Protein AF-A0A443I1C4-F1 (afdb_monomer)

Radius of gyration: 23.69 Å; Cα contacts (8 Å, |Δi|>4): 91; chains: 1; bounding box: 74×28×57 Å

Foldseek 3Di:
DDDPPDPPDDDAQWDQPCVVPPVLVDPLVQQCVQLVNDPDRDRTDDDNPPNDPPPDVDDNWDKDFPPPPDPVRCVVCVVVVNNVVGDIDIRGGHHDPVNVVVVVVVVVVVVVVVVVCVDPVNVVVVVPDDPDD

Secondary structure (DSSP, 8-state):
-----PPPPPPTT----GGG-GGGGSHHHHHHHHTT-SSPPP-----TTT-S----------EEEEE--SHHHHHHHHHTT-GGGSEEEEPP----HHHHHHHHHHHHHHHHHHHHHTSHHHHHHHHHS----

Solvent-accessible surface area (backbone atoms only — not comparable to full-atom values): 8452 Å² total; per-residue (Å²): 136,85,82,76,88,64,79,77,84,72,58,82,66,52,56,74,59,67,89,79,51,69,56,56,82,44,70,57,30,54,50,36,48,21,48,71,44,79,82,77,79,86,69,74,82,54,62,63,87,65,85,58,84,78,82,60,96,66,82,89,75,53,65,47,63,71,32,55,82,42,70,69,52,41,53,52,29,50,76,68,75,38,51,91,70,52,40,66,43,80,50,71,73,47,87,43,73,70,52,54,51,51,50,51,50,51,51,51,51,50,50,54,51,51,52,52,59,67,31,68,72,45,44,54,51,59,71,69,50,83,82,87,124

Organism: Byssochlamys spectabilis (NCBI:txid264951)

Mean predicted aligned error: 12.42 Å

pLDDT: mean 74.29, std 17.03, range [35.84, 93.88]

Structure (mmCIF, N/CA/C/O backbone):
data_AF-A0A443I1C4-F1
#
_entry.id   AF-A0A443I1C4-F1
#
loop_
_atom_site.group_PDB
_atom_site.id
_atom_site.type_symbol
_atom_site.label_atom_id
_atom_site.label_alt_id
_atom_site.label_comp_id
_atom_site.label_asym_id
_atom_site.label_entity_id
_atom_site.label_seq_id
_atom_site.pdbx_PDB_ins_code
_atom_site.Cartn_x
_atom_site.Cartn_y
_atom_site.Cartn_z
_atom_site.occupancy
_atom_site.B_iso_or_equiv
_atom_site.auth_seq_id
_atom_site.auth_comp_id
_atom_site.auth_asym_id
_atom_site.auth_atom_id
_atom_site.pdbx_PDB_model_num
ATOM 1 N N . MET A 1 1 ? -33.428 2.577 23.419 1.00 35.84 1 MET A N 1
ATOM 2 C CA . MET A 1 1 ? -32.017 2.909 23.696 1.00 35.84 1 MET A CA 1
ATOM 3 C C . MET A 1 1 ? -31.547 3.775 22.547 1.00 35.84 1 MET A C 1
ATOM 5 O O . MET A 1 1 ? -31.603 3.322 21.414 1.00 35.84 1 MET A O 1
ATOM 9 N N . SER A 1 2 ? -31.251 5.042 22.818 1.00 38.41 2 SER A N 1
ATOM 10 C CA . SER A 1 2 ? -30.945 6.044 21.796 1.00 38.41 2 SER A CA 1
ATOM 11 C C . SER A 1 2 ? -29.441 6.031 21.536 1.00 38.41 2 SER A C 1
ATOM 13 O O . SER A 1 2 ? -28.674 6.375 22.430 1.00 38.41 2 SER A O 1
ATOM 15 N N . HIS A 1 3 ? -29.017 5.595 20.351 1.00 37.81 3 HIS A N 1
ATOM 16 C CA . HIS A 1 3 ? -27.630 5.744 19.918 1.00 37.81 3 HIS A CA 1
ATOM 17 C C . HIS A 1 3 ? -27.393 7.227 19.609 1.00 37.81 3 HIS A C 1
ATOM 19 O O . HIS A 1 3 ? -28.019 7.783 18.708 1.00 37.81 3 HIS A O 1
ATOM 25 N N . SER A 1 4 ? -26.556 7.889 20.405 1.00 38.97 4 SER A N 1
ATOM 26 C CA . SER A 1 4 ? -26.112 9.256 20.149 1.00 38.97 4 SER A CA 1
ATOM 27 C C . SER A 1 4 ? -25.278 9.281 18.867 1.00 38.97 4 SER A C 1
ATOM 29 O O . SER A 1 4 ? -24.201 8.700 18.818 1.00 38.97 4 SER A O 1
ATOM 31 N N . LEU A 1 5 ? -25.789 9.960 17.840 1.00 42.62 5 LEU A N 1
ATOM 32 C CA . LEU A 1 5 ? -25.143 10.231 16.548 1.00 42.62 5 LEU A CA 1
ATOM 33 C C . LEU A 1 5 ? -24.088 11.354 16.639 1.00 42.62 5 LEU A C 1
ATOM 35 O O . LEU A 1 5 ? -23.928 12.128 15.701 1.00 42.62 5 LEU A O 1
ATOM 39 N N . SER A 1 6 ? -23.406 11.510 17.774 1.00 48.62 6 SER A N 1
ATOM 40 C CA . SER A 1 6 ? -22.257 12.414 17.847 1.00 48.62 6 SER A CA 1
ATOM 41 C C . SER A 1 6 ? -21.034 11.648 17.341 1.00 48.62 6 SER A C 1
ATOM 43 O O . SER A 1 6 ? -20.723 10.617 17.944 1.00 48.62 6 SER A O 1
ATOM 45 N N . PRO A 1 7 ? -20.355 12.099 16.270 1.00 52.00 7 PRO A N 1
ATOM 46 C CA . PRO A 1 7 ? -19.068 11.532 15.884 1.00 52.00 7 PRO A CA 1
ATOM 47 C C . PRO A 1 7 ? -18.151 11.536 17.111 1.00 52.00 7 PRO A C 1
ATOM 49 O O . PRO A 1 7 ? -18.050 12.563 17.784 1.00 52.00 7 PRO A O 1
ATOM 52 N N . GLU A 1 8 ? -17.562 10.389 17.457 1.00 57.97 8 GLU A N 1
ATOM 53 C CA . GLU A 1 8 ? -16.577 10.336 18.540 1.00 57.97 8 GLU A CA 1
ATOM 54 C C . GLU A 1 8 ? -15.455 11.339 18.243 1.00 57.97 8 GLU A C 1
ATOM 56 O O . GLU A 1 8 ? -14.977 11.425 17.111 1.00 57.97 8 GLU A O 1
ATOM 61 N N . GLU A 1 9 ? -15.048 12.113 19.253 1.00 58.47 9 GLU A N 1
ATOM 62 C CA . GLU A 1 9 ? -13.973 13.092 19.102 1.00 58.47 9 GLU A CA 1
ATOM 63 C C . GLU A 1 9 ? -12.682 12.384 18.665 1.00 58.47 9 GLU A C 1
ATOM 65 O O . GLU A 1 9 ? -12.176 11.471 19.333 1.00 58.47 9 GLU A O 1
ATOM 70 N N . ILE A 1 10 ? -12.182 12.803 17.502 1.00 61.28 10 ILE A N 1
ATOM 71 C CA . ILE A 1 10 ? -10.915 12.364 16.925 1.00 61.28 10 ILE A CA 1
ATOM 72 C C . ILE A 1 10 ? -9.793 12.706 17.928 1.00 61.28 10 ILE A C 1
ATOM 74 O O . ILE A 1 10 ? -9.795 13.815 18.467 1.00 61.28 10 ILE A O 1
ATOM 78 N N . PRO A 1 11 ? -8.855 11.783 18.227 1.00 61.25 11 PRO A N 1
ATOM 79 C CA . PRO A 1 11 ? -7.768 12.057 19.164 1.00 61.25 11 PRO A CA 1
ATOM 80 C C . PRO A 1 11 ? -6.938 13.290 18.776 1.00 61.25 11 PRO A C 1
ATOM 82 O O . PRO A 1 11 ? -6.719 13.567 17.600 1.00 61.25 11 PRO A O 1
ATOM 85 N N . GLU A 1 12 ? -6.432 14.014 19.774 1.00 54.16 12 GLU A N 1
ATOM 86 C CA . GLU A 1 12 ? -5.548 15.165 19.565 1.00 54.16 12 GLU A CA 1
ATOM 87 C C . GLU A 1 12 ? -4.320 14.768 18.717 1.00 54.16 12 GLU A C 1
ATOM 89 O O . GLU A 1 12 ? -3.671 13.758 18.994 1.00 54.16 12 GLU A O 1
ATOM 94 N N . GLY A 1 13 ? -4.030 15.531 17.653 1.00 53.53 13 GLY A N 1
ATOM 95 C CA . GLY A 1 13 ? -2.955 15.248 16.685 1.00 53.53 13 GLY A CA 1
ATOM 96 C C . GLY A 1 13 ? -3.357 14.383 15.480 1.00 53.53 13 GLY A C 1
ATOM 97 O O . GLY A 1 13 ? -2.508 14.067 14.644 1.00 53.53 13 GLY A O 1
ATOM 98 N N . TRP A 1 14 ? -4.630 13.989 15.382 1.00 57.31 14 TRP A N 1
ATOM 99 C CA . TRP A 1 14 ? -5.162 13.191 14.276 1.00 57.31 14 TRP A CA 1
ATOM 100 C C . TRP A 1 14 ? -6.034 14.074 13.387 1.00 57.31 14 TRP A C 1
ATOM 102 O O . TRP A 1 14 ? -6.840 14.859 13.882 1.00 57.31 14 TRP A O 1
ATOM 112 N N . THR A 1 15 ? -5.884 13.939 12.071 1.00 55.38 15 THR A N 1
ATOM 113 C CA . THR A 1 15 ? -6.703 14.663 11.095 1.00 55.38 15 THR A CA 1
ATOM 114 C C . THR A 1 15 ? -7.434 13.686 10.178 1.00 55.38 15 THR A C 1
ATOM 116 O O . THR A 1 15 ? -6.850 12.708 9.710 1.00 55.38 15 THR A O 1
ATOM 119 N N . THR A 1 16 ? -8.723 13.948 9.953 1.00 52.94 16 THR A N 1
ATOM 120 C CA . THR A 1 16 ? -9.544 13.331 8.895 1.00 52.94 16 THR A CA 1
ATOM 121 C C . THR A 1 16 ? -9.693 14.270 7.698 1.00 52.94 16 THR A C 1
ATOM 123 O O . THR A 1 16 ? -10.569 14.051 6.865 1.00 52.94 16 THR A O 1
ATOM 126 N N . ASP A 1 17 ? -8.930 15.366 7.666 1.00 56.41 17 ASP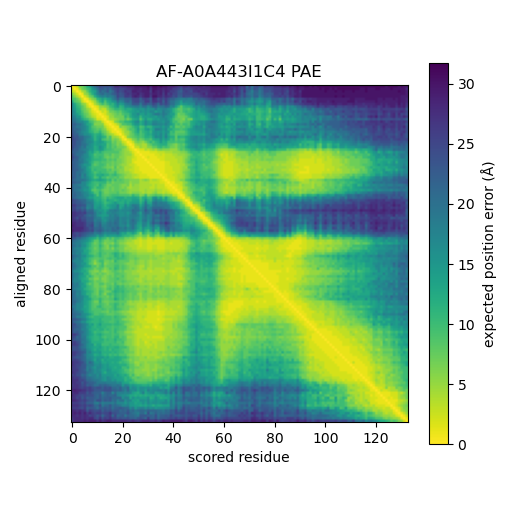 A N 1
ATOM 127 C CA . ASP A 1 17 ? -9.004 16.365 6.608 1.00 56.41 17 ASP A CA 1
ATOM 128 C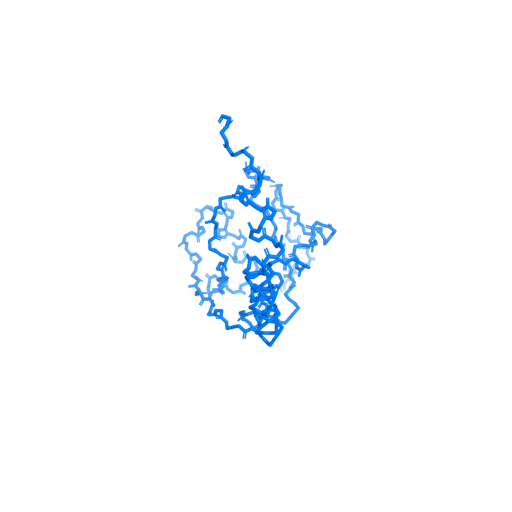 C . ASP A 1 17 ? -8.571 15.738 5.272 1.00 56.41 17 ASP A C 1
ATOM 130 O O . ASP A 1 17 ? -7.407 15.343 5.149 1.00 56.41 17 ASP A O 1
ATOM 134 N N . PRO A 1 18 ? -9.484 15.612 4.291 1.00 52.50 18 PRO A N 1
ATOM 135 C CA . PRO A 1 18 ? -9.182 15.035 2.987 1.00 52.50 18 PRO A CA 1
ATOM 136 C C . PRO A 1 18 ? -8.137 15.830 2.199 1.00 52.50 18 PRO A C 1
ATOM 138 O O . PRO A 1 18 ? -7.452 15.232 1.372 1.00 52.50 18 PRO A O 1
ATOM 141 N N . ASP A 1 19 ? -7.949 17.121 2.491 1.00 54.31 19 ASP A N 1
ATOM 142 C CA . ASP A 1 19 ? -6.953 17.968 1.819 1.00 54.31 19 ASP A CA 1
ATOM 143 C C . ASP A 1 19 ? -5.513 17.618 2.242 1.00 54.31 19 ASP A C 1
ATOM 145 O O . ASP A 1 19 ? -4.549 17.972 1.567 1.00 54.31 19 ASP A O 1
ATOM 149 N N . TYR A 1 20 ? -5.344 16.860 3.332 1.00 53.97 20 TYR A N 1
ATOM 150 C CA . TYR A 1 20 ? -4.062 16.259 3.714 1.00 53.97 20 TYR A CA 1
ATOM 151 C C . TYR A 1 20 ? -3.813 14.901 3.041 1.00 53.97 20 TYR A C 1
ATOM 153 O O . TYR A 1 20 ? -2.842 14.220 3.385 1.00 53.97 20 TYR A O 1
ATOM 161 N N . ILE A 1 21 ? -4.676 14.489 2.101 1.00 55.31 21 ILE A N 1
ATOM 162 C CA . ILE A 1 21 ? -4.697 13.130 1.560 1.00 55.31 21 ILE A CA 1
ATOM 163 C C . ILE A 1 21 ? -4.487 13.047 0.045 1.00 55.31 21 ILE A C 1
ATOM 165 O O . ILE A 1 21 ? -5.037 12.187 -0.638 1.00 55.31 21 ILE A O 1
ATOM 169 N N . ASP A 1 22 ? -3.530 13.826 -0.453 1.00 56.09 22 ASP A N 1
ATOM 170 C CA . ASP A 1 22 ? -2.887 13.615 -1.767 1.00 56.09 22 ASP A CA 1
ATOM 171 C C . ASP A 1 22 ? -2.061 12.304 -1.835 1.00 56.09 22 ASP A C 1
ATOM 173 O O . ASP A 1 22 ? -1.425 11.965 -2.833 1.00 56.09 22 ASP A O 1
ATOM 177 N N . PHE A 1 23 ? -2.052 11.520 -0.756 1.00 59.75 23 PHE A N 1
ATOM 178 C CA . PHE A 1 23 ? -1.282 10.289 -0.597 1.00 59.75 23 PHE A CA 1
ATOM 179 C C . PHE A 1 23 ? -1.664 9.186 -1.596 1.00 59.75 23 PHE A C 1
ATOM 181 O O . PHE A 1 23 ? -0.822 8.373 -1.986 1.00 59.75 23 PHE A O 1
ATOM 188 N N . LEU A 1 24 ? -2.928 9.156 -2.030 1.00 60.88 24 LEU A N 1
ATOM 189 C CA . LEU A 1 24 ? -3.442 8.136 -2.948 1.00 60.88 24 LEU A CA 1
ATOM 190 C C . LEU A 1 24 ? -3.119 8.408 -4.420 1.00 60.88 24 LEU A C 1
ATOM 192 O O . LEU A 1 24 ? -3.274 7.503 -5.235 1.00 60.88 24 LEU A O 1
ATOM 196 N N . ASP A 1 25 ? -2.586 9.581 -4.754 1.00 63.47 25 ASP A N 1
ATOM 197 C CA . ASP A 1 25 ? -2.128 9.884 -6.116 1.00 63.47 25 ASP A CA 1
ATOM 198 C C . ASP A 1 25 ? -0.679 9.414 -6.368 1.00 63.47 25 ASP A C 1
ATOM 200 O O . ASP A 1 25 ? -0.194 9.409 -7.503 1.00 63.47 25 ASP A O 1
ATOM 204 N N . GLY A 1 26 ? 0.019 8.965 -5.316 1.00 72.88 26 GLY A N 1
ATOM 205 C CA . GLY A 1 26 ? 1.408 8.499 -5.353 1.00 72.88 26 GLY A CA 1
ATOM 206 C C . GLY A 1 26 ? 1.588 6.975 -5.302 1.00 72.88 26 GLY A C 1
ATOM 207 O O . GLY A 1 26 ? 0.739 6.185 -5.719 1.00 72.88 26 GLY A O 1
ATOM 208 N N . GLU A 1 27 ? 2.732 6.533 -4.767 1.00 75.56 27 GLU A N 1
ATOM 209 C CA . GLU A 1 27 ? 3.054 5.103 -4.623 1.00 75.56 27 GLU A CA 1
ATOM 210 C C . GLU A 1 27 ? 2.001 4.347 -3.800 1.00 75.56 27 GLU A C 1
ATOM 212 O O . GLU A 1 27 ? 1.648 3.221 -4.143 1.00 75.56 27 GLU A O 1
ATOM 217 N N . TRP A 1 28 ? 1.411 4.976 -2.785 1.00 76.12 28 TRP A N 1
ATOM 218 C CA . TRP A 1 28 ? 0.385 4.342 -1.959 1.00 76.12 28 TRP A CA 1
ATOM 219 C C . TRP A 1 28 ? -0.904 4.022 -2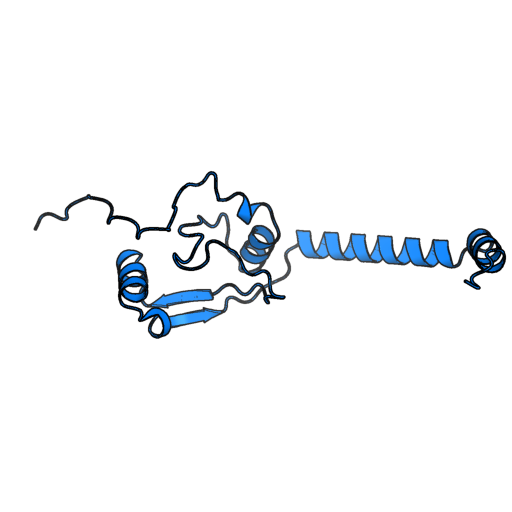.708 1.00 76.12 28 TRP A C 1
ATOM 221 O O . TRP A 1 28 ? -1.470 2.954 -2.487 1.00 76.12 28 TRP A O 1
ATOM 231 N N . GLY A 1 29 ? -1.326 4.867 -3.651 1.00 79.38 29 GLY A N 1
ATOM 232 C CA . GLY A 1 29 ? -2.421 4.528 -4.560 1.00 79.38 29 GLY A CA 1
ATOM 233 C C . GLY A 1 29 ? -2.101 3.313 -5.421 1.00 79.38 29 GLY A C 1
ATOM 234 O O . GLY A 1 29 ? -2.934 2.422 -5.591 1.00 79.38 29 GLY A O 1
ATOM 235 N N . ARG A 1 30 ? -0.863 3.223 -5.922 1.00 82.81 30 ARG A N 1
ATOM 236 C CA . ARG A 1 30 ? -0.409 2.070 -6.717 1.00 82.81 30 ARG A CA 1
ATOM 237 C C . ARG A 1 30 ? -0.403 0.789 -5.891 1.00 82.81 30 ARG A C 1
ATOM 239 O O . ARG A 1 30 ? -0.896 -0.234 -6.354 1.00 82.81 30 ARG A O 1
ATOM 246 N N . ILE A 1 31 ? 0.125 0.841 -4.674 1.00 84.19 31 ILE A N 1
ATOM 247 C CA . ILE A 1 31 ? 0.181 -0.308 -3.764 1.00 84.19 31 ILE A CA 1
ATOM 248 C C . ILE A 1 31 ? -1.229 -0.723 -3.332 1.00 84.19 31 ILE A C 1
ATOM 250 O O . ILE A 1 31 ? -1.540 -1.911 -3.352 1.00 84.19 31 ILE A O 1
ATOM 254 N N . ALA A 1 32 ? -2.122 0.232 -3.060 1.00 84.94 32 ALA A N 1
ATOM 255 C CA . ALA A 1 32 ? -3.527 -0.055 -2.789 1.00 84.94 32 ALA A CA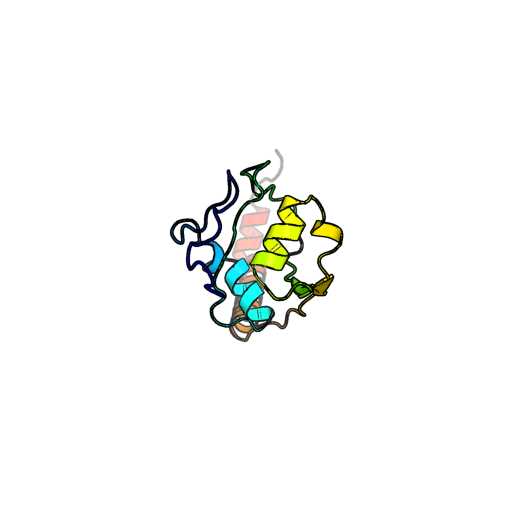 1
ATOM 256 C C . ALA A 1 32 ? -4.193 -0.804 -3.954 1.00 84.94 32 ALA A C 1
ATOM 258 O O . ALA A 1 32 ? -4.820 -1.842 -3.728 1.00 84.94 32 ALA A O 1
ATOM 259 N N . LYS A 1 33 ? -3.977 -0.358 -5.201 1.00 87.06 33 LYS A N 1
ATOM 260 C CA . LYS A 1 33 ? -4.453 -1.080 -6.393 1.00 87.06 33 LYS A CA 1
ATOM 261 C C . LYS A 1 33 ? -3.866 -2.495 -6.485 1.00 87.06 33 LYS A C 1
ATOM 263 O O . LYS A 1 33 ? -4.602 -3.427 -6.798 1.00 87.06 33 LYS A O 1
ATOM 268 N N . ARG A 1 34 ? -2.572 -2.686 -6.187 1.00 89.31 34 ARG A N 1
ATOM 269 C CA . ARG A 1 34 ? -1.932 -4.021 -6.174 1.00 89.31 34 ARG A CA 1
ATOM 270 C C . ARG A 1 34 ? -2.539 -4.960 -5.137 1.00 89.31 34 ARG A C 1
ATOM 272 O O . ARG A 1 34 ? -2.583 -6.163 -5.368 1.00 89.31 34 ARG A O 1
ATOM 279 N N . CYS A 1 35 ? -3.023 -4.421 -4.025 1.00 89.50 35 CYS A N 1
ATOM 280 C CA . CYS A 1 35 ? -3.751 -5.171 -3.002 1.00 89.50 35 CYS A CA 1
ATOM 281 C C . CYS A 1 35 ? -5.252 -5.338 -3.316 1.00 89.50 35 CYS A C 1
ATOM 283 O O . CYS A 1 35 ? -6.000 -5.810 -2.462 1.00 89.50 35 CYS A O 1
ATOM 285 N N . GLY A 1 36 ? -5.714 -4.944 -4.509 1.00 88.06 36 GLY A N 1
ATOM 286 C CA . GLY A 1 36 ? -7.114 -5.068 -4.929 1.00 88.06 36 GLY A CA 1
ATOM 287 C C . GLY A 1 36 ? -8.064 -4.046 -4.298 1.00 88.06 36 GLY A C 1
ATOM 288 O O . GLY A 1 36 ? -9.277 -4.249 -4.323 1.00 88.06 36 GLY A O 1
ATOM 289 N N . LEU A 1 37 ? -7.544 -2.963 -3.713 1.00 87.25 37 LEU A N 1
ATOM 290 C CA . LEU A 1 37 ? -8.362 -1.895 -3.145 1.00 87.25 37 LEU A CA 1
ATOM 291 C C . LEU A 1 37 ? -8.741 -0.894 -4.240 1.00 87.25 37 LEU A C 1
ATOM 293 O O . LEU A 1 37 ? -7.902 -0.139 -4.732 1.00 87.25 37 LEU A O 1
ATOM 297 N N . GLU A 1 38 ? -10.021 -0.867 -4.599 1.00 78.00 38 GLU A N 1
ATOM 298 C CA . GLU A 1 38 ? -10.579 0.115 -5.527 1.00 78.00 38 GLU A CA 1
ATOM 299 C C . GLU A 1 38 ? -11.121 1.316 -4.740 1.00 78.00 38 GLU A C 1
ATOM 301 O O . GLU A 1 38 ? -12.066 1.182 -3.965 1.00 78.00 38 GLU A O 1
ATOM 306 N N . ASN A 1 39 ? -10.530 2.497 -4.949 1.00 75.44 39 ASN A N 1
ATOM 307 C CA . ASN A 1 39 ? -10.915 3.761 -4.301 1.00 75.44 39 ASN A CA 1
ATOM 308 C C . ASN A 1 39 ? -10.857 3.715 -2.758 1.00 75.44 39 ASN A C 1
ATOM 310 O O . ASN A 1 39 ? -11.872 3.960 -2.096 1.00 75.44 39 ASN A O 1
ATOM 314 N N . PRO A 1 40 ? -9.695 3.386 -2.159 1.00 76.06 40 PRO A N 1
ATOM 315 C CA . PRO A 1 40 ? -9.564 3.392 -0.707 1.00 76.06 40 PRO A CA 1
ATOM 316 C C . PRO A 1 40 ? -9.900 4.779 -0.154 1.00 76.06 40 PRO A C 1
ATOM 318 O O . PRO A 1 40 ? -9.413 5.787 -0.658 1.00 76.06 40 PRO A O 1
ATOM 321 N N . ILE A 1 41 ? -10.723 4.825 0.896 1.00 73.75 41 ILE A N 1
ATOM 322 C CA . ILE A 1 41 ? -10.969 6.064 1.629 1.00 73.75 41 ILE A CA 1
ATOM 323 C C . ILE A 1 41 ? -9.974 6.107 2.787 1.00 73.75 41 ILE A C 1
ATOM 325 O O . ILE A 1 41 ? -10.009 5.243 3.667 1.00 73.75 41 ILE A O 1
ATOM 329 N N . PRO A 1 42 ? -9.077 7.088 2.798 1.00 71.25 42 PRO A N 1
ATOM 330 C CA . PRO A 1 42 ? -8.147 7.284 3.888 1.00 71.25 42 PRO A CA 1
ATOM 331 C C . PRO A 1 42 ? -8.898 7.823 5.108 1.00 71.25 42 PRO A C 1
ATOM 333 O O . PRO A 1 42 ? -9.642 8.796 5.019 1.00 71.25 42 PRO A O 1
ATOM 336 N N . ILE A 1 43 ? -8.728 7.166 6.255 1.00 68.62 43 ILE A N 1
ATOM 337 C CA . ILE A 1 43 ? -9.452 7.538 7.481 1.00 68.62 43 ILE A CA 1
ATOM 338 C C . ILE A 1 43 ? -8.524 8.249 8.473 1.00 68.62 43 ILE A C 1
A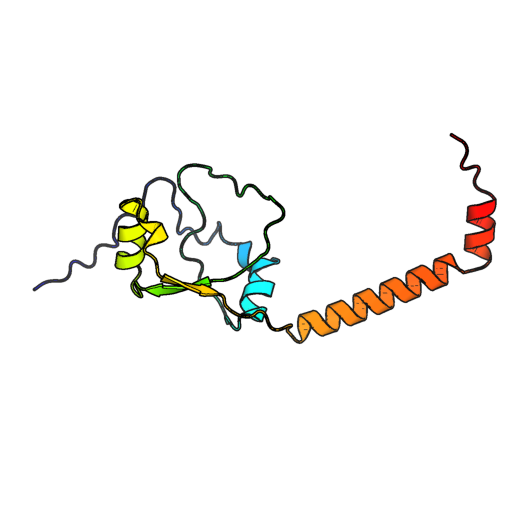TOM 340 O O . ILE A 1 43 ? -8.986 9.090 9.235 1.00 68.62 43 ILE A O 1
ATOM 344 N N . MET A 1 44 ? -7.226 7.916 8.496 1.00 65.94 44 MET A N 1
ATOM 345 C CA . MET A 1 44 ? -6.258 8.427 9.480 1.00 65.94 44 MET A CA 1
ATOM 346 C C . MET A 1 44 ? -4.852 8.441 8.875 1.00 65.94 44 MET A C 1
ATOM 348 O O . MET A 1 44 ? -4.456 7.453 8.257 1.00 65.94 44 MET A O 1
ATOM 352 N N . HIS A 1 45 ? -4.105 9.533 9.064 1.00 60.31 45 HIS A N 1
ATOM 353 C CA . HIS A 1 45 ? -2.807 9.741 8.404 1.00 60.31 45 HIS A CA 1
ATOM 354 C C . HIS A 1 45 ? -1.608 9.881 9.368 1.00 60.31 45 HIS A C 1
ATOM 356 O O . HIS A 1 45 ? -0.465 9.761 8.938 1.00 60.31 45 HIS A O 1
ATOM 362 N N . THR A 1 46 ? -1.815 10.076 10.674 1.00 54.34 46 THR A N 1
ATOM 363 C CA . THR A 1 46 ? -0.713 10.344 11.618 1.00 54.34 46 THR A CA 1
ATOM 364 C C . THR A 1 46 ? -0.912 9.669 12.973 1.00 54.34 46 THR A C 1
ATOM 366 O O . THR A 1 46 ? -2.023 9.603 13.496 1.00 54.34 46 THR A O 1
ATOM 369 N N . THR A 1 47 ? 0.182 9.192 13.576 1.00 48.94 47 THR A N 1
ATOM 370 C CA . THR A 1 47 ? 0.252 9.002 15.030 1.00 48.94 47 THR A CA 1
ATOM 371 C C . THR A 1 47 ? 0.554 10.352 15.692 1.00 48.94 47 THR A C 1
ATOM 373 O O . THR A 1 47 ? 1.265 11.181 15.118 1.00 48.94 47 THR A O 1
ATOM 376 N N . PRO A 1 48 ? 0.034 10.605 16.904 1.00 45.81 48 PRO A N 1
ATOM 377 C CA . PRO A 1 48 ? 0.047 11.937 17.506 1.00 45.81 48 PRO A CA 1
ATOM 378 C C . PRO A 1 48 ? 1.427 12.361 18.032 1.00 45.81 48 PRO A C 1
ATOM 380 O O . PRO A 1 48 ? 1.606 13.511 18.414 1.00 45.81 48 PRO A O 1
ATOM 383 N N . GLU A 1 49 ? 2.407 11.453 18.068 1.00 46.34 49 GLU A N 1
ATOM 384 C CA . GLU A 1 49 ? 3.699 11.701 18.718 1.00 46.34 49 GLU A CA 1
ATOM 385 C C . GLU A 1 49 ? 4.814 12.162 17.766 1.00 46.34 49 GLU A C 1
ATOM 387 O O . GLU A 1 49 ? 5.767 12.766 18.252 1.00 46.34 49 GLU A O 1
ATOM 392 N N . SER A 1 50 ? 4.732 11.932 16.445 1.00 46.25 50 SER A N 1
ATOM 393 C CA . SER A 1 50 ? 5.834 12.307 15.539 1.00 46.25 50 SER A CA 1
ATOM 394 C C . SER A 1 50 ? 5.497 13.368 14.503 1.00 46.25 50 SER A C 1
ATOM 396 O O . SER A 1 50 ? 6.397 14.132 14.175 1.00 46.25 50 SER A O 1
ATOM 398 N N . GLY A 1 51 ? 4.281 13.430 13.940 1.00 43.94 51 GLY A N 1
ATOM 399 C CA . GLY A 1 51 ? 3.952 14.326 12.807 1.00 43.94 51 GLY A CA 1
ATOM 400 C C . GLY A 1 51 ? 4.803 14.119 11.535 1.00 43.94 51 GLY A C 1
ATOM 401 O O . GLY A 1 51 ? 4.440 14.566 10.453 1.00 43.94 51 GLY A O 1
ATOM 402 N N . GLU A 1 52 ? 5.913 13.400 11.651 1.00 44.28 52 GLU A N 1
ATOM 403 C CA . GLU A 1 52 ? 6.826 12.995 10.612 1.00 44.28 52 GLU A CA 1
ATOM 404 C C . GLU A 1 52 ? 6.537 11.542 10.263 1.00 44.28 52 GLU A C 1
ATOM 406 O O . GLU A 1 52 ? 6.643 10.632 11.096 1.00 44.28 52 GLU A O 1
ATOM 411 N N . ILE A 1 53 ? 6.230 11.329 8.987 1.00 48.41 53 ILE A N 1
ATOM 412 C CA . ILE A 1 53 ? 6.492 10.065 8.317 1.00 48.41 53 ILE A CA 1
ATOM 413 C C . ILE A 1 53 ? 8.019 9.953 8.300 1.00 48.41 53 ILE A C 1
ATOM 415 O O . ILE A 1 53 ? 8.672 10.511 7.417 1.00 48.41 53 ILE A O 1
ATOM 419 N N . GLN A 1 54 ? 8.621 9.306 9.302 1.00 41.81 54 GLN A N 1
ATOM 420 C CA . GLN A 1 54 ? 10.031 8.935 9.208 1.00 41.81 54 GLN A CA 1
ATOM 421 C C . GLN A 1 54 ? 10.157 7.942 8.053 1.00 41.81 54 GLN A C 1
ATOM 423 O O . GLN A 1 54 ? 9.927 6.743 8.209 1.00 41.81 54 GLN A O 1
ATOM 428 N N . GLY A 1 55 ? 10.483 8.485 6.878 1.00 41.19 55 GLY A N 1
ATOM 429 C CA . GLY A 1 55 ? 10.777 7.787 5.634 1.00 41.19 55 GLY A CA 1
ATOM 430 C C . GLY A 1 55 ? 12.066 6.981 5.738 1.00 41.19 55 GLY A C 1
ATOM 431 O O . GLY A 1 55 ? 13.035 7.234 5.028 1.00 41.19 55 GLY A O 1
ATOM 432 N N . GLY A 1 56 ? 12.081 6.005 6.642 1.00 39.53 56 GLY A N 1
ATOM 433 C CA . GLY A 1 56 ? 12.936 4.842 6.497 1.00 39.53 56 GLY A CA 1
ATOM 434 C C . GLY A 1 56 ? 12.482 4.050 5.276 1.00 39.53 56 GLY A C 1
ATOM 435 O O . GLY A 1 56 ? 11.342 4.170 4.835 1.00 39.53 56 GLY A O 1
ATOM 436 N N . GLN A 1 57 ? 13.385 3.254 4.718 1.00 43.25 57 GLN A N 1
ATOM 437 C CA . GLN A 1 57 ? 13.139 2.326 3.618 1.00 43.25 57 GLN A CA 1
ATOM 438 C C . GLN A 1 57 ? 12.083 1.280 4.039 1.00 43.25 57 GLN A C 1
ATOM 440 O O . GLN A 1 57 ? 12.417 0.163 4.422 1.00 43.25 57 GLN A O 1
ATOM 445 N N . MET A 1 58 ? 10.812 1.680 4.069 1.00 52.72 58 MET A N 1
ATOM 446 C CA . MET A 1 58 ? 9.684 0.852 4.469 1.00 52.72 58 MET A CA 1
ATOM 447 C C . MET A 1 58 ? 9.278 0.004 3.273 1.00 52.72 58 MET A C 1
ATOM 449 O O . MET A 1 58 ? 9.059 0.515 2.173 1.00 52.72 58 MET A O 1
ATOM 453 N N . THR A 1 59 ? 9.183 -1.304 3.484 1.00 56.34 59 THR A N 1
ATOM 454 C CA . THR A 1 59 ? 8.366 -2.141 2.616 1.00 56.34 59 THR A CA 1
ATOM 455 C C . THR A 1 59 ? 6.941 -1.613 2.719 1.00 56.34 59 THR A C 1
ATOM 45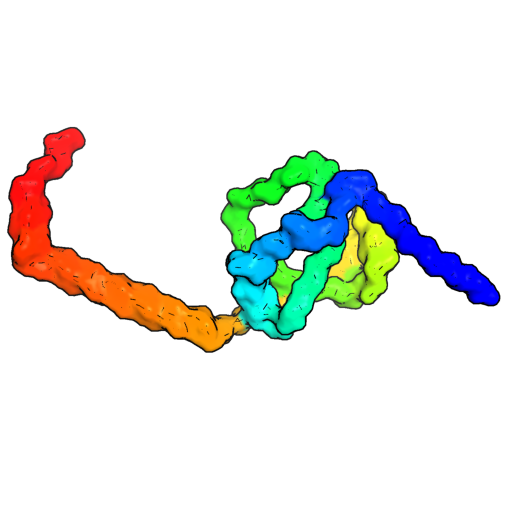7 O O . THR A 1 59 ? 6.395 -1.436 3.809 1.00 56.34 59 THR A O 1
ATOM 460 N N . PHE A 1 60 ? 6.379 -1.223 1.580 1.00 70.12 60 PHE A N 1
ATOM 461 C CA . PHE A 1 60 ? 5.029 -0.692 1.532 1.00 70.12 60 PHE A CA 1
ATOM 462 C C . PHE A 1 60 ? 4.041 -1.854 1.583 1.00 70.12 60 PHE A C 1
ATOM 464 O O . PHE A 1 60 ? 3.558 -2.305 0.546 1.00 70.12 60 PHE A O 1
ATOM 471 N N . ASP A 1 61 ? 3.780 -2.355 2.784 1.00 79.56 61 ASP A N 1
ATOM 472 C CA . ASP A 1 61 ? 2.880 -3.481 3.010 1.00 79.56 61 ASP A CA 1
ATOM 473 C C . ASP A 1 61 ? 1.527 -2.971 3.516 1.00 79.56 61 ASP A C 1
ATOM 475 O O . ASP A 1 61 ? 1.454 -2.116 4.404 1.00 79.56 61 ASP A O 1
ATOM 479 N N . ILE A 1 62 ? 0.437 -3.496 2.952 1.00 86.19 62 ILE A N 1
ATOM 480 C CA . ILE A 1 62 ? -0.925 -3.173 3.387 1.00 86.19 62 ILE A CA 1
ATOM 481 C C . ILE A 1 62 ? -1.460 -4.324 4.227 1.00 86.19 62 ILE A C 1
ATOM 483 O O . ILE A 1 62 ? -1.427 -5.486 3.828 1.00 86.19 62 ILE A O 1
ATOM 487 N N . TYR A 1 63 ? -2.015 -3.978 5.385 1.00 87.75 63 TYR A N 1
ATOM 488 C CA . TYR A 1 63 ? -2.612 -4.927 6.310 1.00 87.75 63 TYR A CA 1
ATOM 489 C C . TYR A 1 63 ? -4.111 -4.675 6.451 1.00 87.75 63 TYR A C 1
ATOM 491 O O . TYR A 1 63 ? -4.550 -3.582 6.806 1.00 87.75 63 TYR A O 1
ATOM 499 N N . GLU A 1 64 ? -4.904 -5.719 6.246 1.00 90.25 64 GLU A N 1
ATOM 500 C CA . GLU A 1 64 ? -6.325 -5.734 6.560 1.00 90.25 64 GLU A CA 1
ATOM 501 C C . GLU A 1 64 ? -6.525 -5.998 8.054 1.00 90.25 64 GLU A C 1
ATOM 503 O O . GLU A 1 64 ? -6.012 -6.975 8.610 1.00 90.25 64 GLU A O 1
ATOM 508 N N . ILE A 1 65 ? -7.314 -5.156 8.720 1.00 90.88 65 ILE A N 1
ATOM 509 C CA . ILE A 1 65 ? -7.705 -5.382 10.111 1.00 90.88 65 ILE A CA 1
ATOM 510 C C . ILE A 1 65 ? -8.822 -6.429 10.155 1.00 90.88 65 ILE A C 1
ATOM 512 O O . ILE A 1 65 ? -9.971 -6.165 9.814 1.00 90.88 65 ILE A O 1
ATOM 516 N N . ILE A 1 66 ? -8.495 -7.618 10.659 1.00 93.88 66 ILE A N 1
ATOM 517 C CA . ILE A 1 66 ? -9.448 -8.716 10.850 1.00 93.88 66 ILE A CA 1
ATOM 518 C C . ILE A 1 66 ? -10.271 -8.507 12.121 1.00 93.88 66 ILE A C 1
ATOM 520 O O . ILE A 1 66 ? -11.458 -8.837 12.155 1.00 93.88 66 ILE A O 1
ATOM 524 N N . ARG A 1 67 ? -9.650 -8.004 13.200 1.00 91.56 67 ARG A N 1
ATOM 525 C CA . ARG A 1 67 ? -10.350 -7.640 14.444 1.00 91.56 67 ARG A CA 1
ATOM 526 C C . ARG A 1 67 ? -9.637 -6.516 15.193 1.00 91.56 67 ARG A C 1
ATOM 528 O O . ARG A 1 67 ? -8.437 -6.641 15.433 1.00 91.56 67 ARG A O 1
ATOM 535 N N . PRO A 1 68 ? -10.373 -5.534 15.732 1.00 89.06 68 PRO A N 1
ATOM 536 C CA . PRO A 1 68 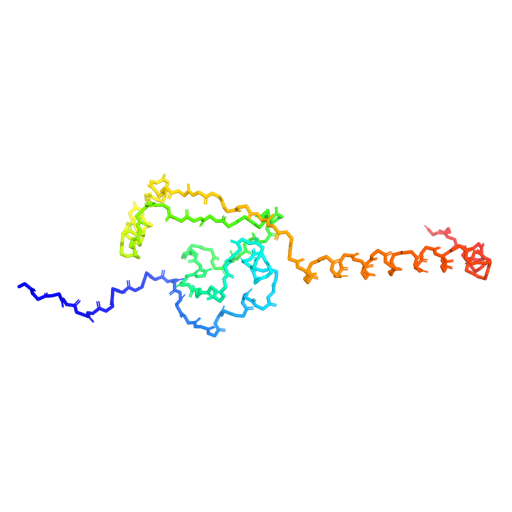? -11.824 -5.328 15.603 1.00 89.06 68 PRO A CA 1
ATOM 537 C C . PRO A 1 68 ? -12.220 -4.796 14.214 1.00 89.06 68 PRO A C 1
ATOM 539 O O . PRO A 1 68 ? -11.449 -4.078 13.602 1.00 89.06 68 PRO A O 1
ATOM 542 N N . THR A 1 69 ? -13.413 -5.147 13.722 1.00 87.88 69 THR A N 1
ATOM 543 C CA . THR A 1 69 ? -13.900 -4.752 12.380 1.00 87.88 69 THR A CA 1
ATOM 544 C C . THR A 1 69 ? -14.641 -3.411 12.363 1.00 87.88 69 THR A C 1
ATOM 546 O O . THR A 1 69 ? -15.122 -2.992 11.317 1.00 87.88 69 THR A O 1
ATOM 549 N N . THR A 1 70 ? -14.799 -2.760 13.520 1.00 85.81 70 THR A N 1
ATOM 550 C CA . THR A 1 70 ? -15.466 -1.458 13.646 1.00 85.81 70 THR A CA 1
ATOM 551 C C . THR A 1 70 ? -14.446 -0.372 13.946 1.00 85.81 70 THR A C 1
ATOM 553 O O . THR A 1 70 ? -13.501 -0.610 14.703 1.00 85.81 70 THR A O 1
ATOM 556 N N . LEU A 1 71 ? -14.672 0.827 13.402 1.00 81.19 71 LEU A N 1
ATOM 557 C CA . LEU A 1 71 ? -13.804 1.982 13.626 1.00 81.19 71 LEU A CA 1
ATOM 558 C C . LEU A 1 71 ? -13.656 2.284 15.125 1.00 81.19 71 LEU A C 1
ATOM 560 O O . LEU A 1 71 ? -12.535 2.290 15.619 1.00 81.19 71 LEU A O 1
ATOM 564 N N . ASP A 1 72 ? -14.756 2.372 15.877 1.00 81.94 72 ASP A N 1
ATOM 565 C CA . ASP A 1 72 ? -14.733 2.603 17.334 1.00 81.94 72 ASP A CA 1
ATOM 566 C C . ASP A 1 72 ? -13.905 1.544 18.076 1.00 81.94 72 ASP A C 1
ATOM 568 O O . ASP A 1 72 ? -13.165 1.826 19.020 1.00 81.94 72 ASP A O 1
ATOM 572 N N . GLY A 1 73 ? -13.998 0.285 17.635 1.00 87.12 73 GLY A N 1
ATOM 573 C CA . GLY A 1 73 ? -13.219 -0.806 18.202 1.00 87.12 73 GLY A CA 1
ATOM 574 C C . GLY A 1 73 ? -11.723 -0.615 17.966 1.00 87.12 73 GLY A C 1
ATOM 575 O O . GLY A 1 73 ? -10.927 -0.861 18.876 1.00 87.12 73 GLY A O 1
ATOM 576 N N . ILE A 1 74 ? -11.350 -0.184 16.760 1.00 86.06 74 ILE A N 1
ATOM 577 C CA . ILE A 1 74 ? -9.964 0.092 16.365 1.00 86.06 74 ILE A CA 1
ATOM 578 C C . ILE A 1 74 ? -9.440 1.285 17.170 1.00 86.06 74 ILE A C 1
ATOM 580 O O . ILE A 1 74 ? -8.436 1.153 17.874 1.00 86.06 74 ILE A O 1
ATOM 584 N N . LEU A 1 75 ? -10.170 2.403 17.163 1.00 82.25 75 LEU A N 1
ATOM 585 C CA . LEU A 1 75 ? -9.828 3.631 17.883 1.00 82.25 75 LEU A CA 1
ATOM 586 C C . LEU A 1 75 ? -9.651 3.382 19.382 1.00 82.25 75 LEU A C 1
ATOM 588 O O . LEU A 1 75 ? -8.667 3.824 19.976 1.00 82.25 75 LEU A O 1
ATOM 592 N N . LYS A 1 76 ? -10.542 2.595 19.995 1.00 84.56 76 LYS A N 1
ATOM 593 C CA . LYS A 1 76 ? -10.422 2.204 21.404 1.00 84.56 76 LYS A CA 1
ATOM 594 C C . LYS A 1 76 ? -9.131 1.439 21.688 1.00 84.56 76 LYS A C 1
ATOM 596 O O . LYS A 1 76 ? -8.503 1.665 22.719 1.00 84.56 76 LYS A O 1
ATOM 601 N N . LYS A 1 77 ? -8.721 0.519 20.806 1.00 86.62 77 LYS A N 1
ATOM 602 C CA . LYS A 1 77 ? -7.469 -0.240 20.977 1.00 86.62 77 LYS A CA 1
ATOM 603 C C . LYS A 1 77 ? -6.245 0.660 20.872 1.00 86.62 77 LYS A C 1
ATOM 605 O O . LYS A 1 77 ? -5.327 0.479 21.672 1.00 86.62 77 LYS A O 1
ATOM 610 N N . ILE A 1 78 ? -6.253 1.602 19.934 1.00 83.19 78 ILE A N 1
ATOM 611 C CA . ILE A 1 78 ? -5.170 2.572 19.758 1.00 83.19 78 ILE A CA 1
ATOM 612 C C . ILE A 1 78 ? -5.066 3.477 20.994 1.00 83.19 78 ILE A C 1
ATOM 614 O O . ILE A 1 78 ? -4.021 3.518 21.641 1.00 83.19 78 ILE A O 1
ATOM 618 N N . ARG A 1 79 ? -6.180 4.086 21.423 1.00 81.06 79 ARG A N 1
ATOM 619 C CA . ARG A 1 79 ? -6.246 4.957 22.613 1.00 81.06 79 ARG A CA 1
ATOM 620 C C . ARG A 1 79 ? -5.753 4.268 23.889 1.00 81.06 79 ARG A C 1
ATOM 622 O O . ARG A 1 79 ? -5.035 4.861 24.686 1.00 81.06 79 ARG A O 1
ATOM 629 N N . ASP A 1 80 ? -6.096 2.994 24.060 1.00 86.50 80 ASP A N 1
ATOM 630 C CA . ASP A 1 80 ? -5.680 2.172 25.201 1.00 86.50 80 ASP A CA 1
ATOM 631 C C . ASP A 1 80 ? -4.196 1.741 25.158 1.00 86.50 80 ASP A C 1
ATOM 633 O O . ASP A 1 80 ? -3.768 0.976 26.030 1.00 86.50 80 ASP A O 1
ATOM 637 N N . LYS A 1 81 ? -3.419 2.147 24.139 1.00 81.38 81 LYS A N 1
ATOM 638 C CA . LYS A 1 81 ? -2.059 1.648 23.848 1.00 81.38 81 LYS A CA 1
ATOM 639 C C . LYS A 1 81 ? -2.014 0.118 23.711 1.00 81.38 81 LYS A C 1
ATOM 641 O O . LYS A 1 81 ? -1.076 -0.560 24.137 1.00 81.38 81 LYS A O 1
ATOM 646 N N . LYS A 1 82 ? -3.077 -0.457 23.140 1.00 86.56 82 LYS A N 1
ATOM 647 C CA . LYS A 1 82 ? -3.293 -1.903 22.941 1.00 86.56 82 LYS A CA 1
ATOM 648 C C . LYS A 1 82 ? -3.325 -2.281 21.457 1.00 86.56 82 LYS A C 1
ATOM 650 O O . LYS A 1 82 ? -3.946 -3.281 21.102 1.00 86.56 82 LYS A O 1
ATOM 655 N N . GLU A 1 83 ? -2.635 -1.526 20.608 1.00 83.25 83 GLU A N 1
ATOM 656 C CA . GLU A 1 83 ? -2.544 -1.748 19.156 1.00 83.25 83 GLU A CA 1
ATOM 657 C C . GLU A 1 83 ? -2.067 -3.155 18.801 1.00 83.25 83 GLU A C 1
ATOM 659 O O . GLU A 1 83 ? -2.637 -3.796 17.929 1.00 83.25 83 GLU A O 1
ATOM 664 N N . ARG A 1 84 ? -1.132 -3.713 19.580 1.00 83.31 84 ARG A N 1
ATOM 665 C CA . ARG A 1 84 ? -0.674 -5.112 19.459 1.00 83.31 84 ARG A CA 1
ATOM 666 C C . ARG A 1 84 ? -1.783 -6.173 19.545 1.00 83.31 84 ARG A C 1
ATOM 668 O O . ARG A 1 84 ? -1.535 -7.343 19.280 1.00 83.31 84 ARG A O 1
ATOM 675 N N . LEU A 1 85 ? -2.975 -5.805 20.023 1.00 89.50 85 LEU A N 1
ATOM 676 C CA . LEU A 1 85 ? -4.141 -6.690 20.101 1.00 89.50 85 LEU A CA 1
ATOM 677 C C . LEU A 1 85 ? -5.053 -6.579 18.871 1.00 89.50 85 LEU A C 1
ATOM 679 O O . LEU A 1 85 ? -6.044 -7.312 18.800 1.00 89.50 85 LEU A O 1
ATOM 683 N N . ILE A 1 86 ? -4.763 -5.660 17.948 1.00 90.62 86 ILE A N 1
ATOM 684 C CA . ILE A 1 86 ? -5.413 -5.573 16.645 1.00 90.62 86 ILE A CA 1
ATOM 685 C C . ILE A 1 86 ? -4.887 -6.741 15.818 1.00 90.62 86 ILE A C 1
ATOM 687 O O . ILE A 1 86 ? -3.687 -6.889 15.599 1.00 90.62 86 ILE A O 1
ATOM 691 N N . LYS A 1 87 ? -5.799 -7.617 15.409 1.00 92.12 87 LYS A N 1
ATOM 692 C CA . LYS A 1 87 ? -5.469 -8.730 14.529 1.00 92.12 87 LYS A CA 1
ATOM 693 C C . LYS A 1 87 ? -5.496 -8.229 13.104 1.00 92.12 87 LYS A C 1
ATOM 695 O O . LYS A 1 87 ? -6.546 -7.780 12.645 1.00 92.12 87 LYS A O 1
ATOM 700 N N . THR A 1 88 ? -4.376 -8.377 12.424 1.00 93.31 88 THR A N 1
ATOM 701 C CA . THR A 1 88 ? -4.212 -8.005 11.028 1.00 93.31 88 THR A CA 1
ATOM 702 C C . THR A 1 88 ? -3.889 -9.218 10.166 1.00 93.31 88 THR A C 1
ATOM 704 O O . THR A 1 88 ? -3.498 -10.277 10.667 1.00 93.31 88 THR A O 1
ATOM 707 N N . ARG A 1 89 ? -4.087 -9.062 8.863 1.00 92.25 89 ARG A N 1
ATOM 708 C CA . ARG A 1 89 ? -3.628 -9.970 7.817 1.00 92.25 89 ARG A CA 1
ATOM 709 C C . ARG A 1 89 ? -2.981 -9.130 6.729 1.00 92.25 89 ARG A C 1
ATOM 711 O O . ARG A 1 89 ? -3.568 -8.145 6.304 1.00 92.25 89 ARG A O 1
ATOM 718 N N . GLU A 1 90 ? -1.796 -9.518 6.293 1.00 90.88 90 GLU A N 1
ATOM 719 C CA . GLU A 1 90 ? -1.130 -8.878 5.161 1.00 90.88 90 GLU A CA 1
ATOM 720 C C . GLU A 1 90 ? -1.894 -9.163 3.861 1.00 90.88 90 GLU A C 1
ATOM 722 O O . GLU A 1 90 ? -2.343 -10.294 3.637 1.00 90.88 90 GLU A O 1
ATOM 727 N N . LEU A 1 91 ? -2.077 -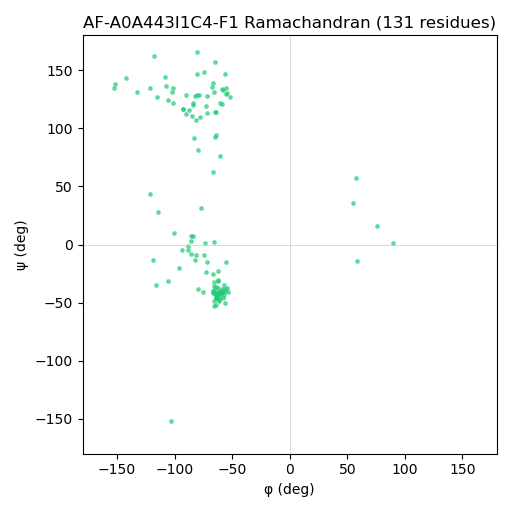8.137 3.032 1.00 90.50 91 LEU A N 1
ATOM 728 C CA . LEU A 1 91 ? -2.648 -8.275 1.699 1.00 90.50 91 LEU A CA 1
ATOM 729 C C . LEU A 1 91 ? -1.537 -8.526 0.686 1.00 90.50 91 LEU A C 1
ATOM 731 O O . LEU A 1 91 ? -0.571 -7.772 0.597 1.00 90.50 91 LEU A O 1
ATOM 735 N N . GLU A 1 92 ? -1.714 -9.573 -0.115 1.00 91.31 92 GLU A N 1
ATOM 736 C CA . GLU A 1 92 ? -0.792 -9.890 -1.197 1.00 91.31 92 GLU A CA 1
ATOM 737 C C . GLU A 1 92 ? -0.834 -8.794 -2.268 1.00 91.31 92 GLU A C 1
ATOM 739 O O . GLU A 1 92 ? -1.904 -8.378 -2.719 1.00 91.31 92 GLU A O 1
ATOM 744 N N . GLN A 1 93 ? 0.345 -8.327 -2.675 1.00 90.06 93 GLN A N 1
ATOM 745 C CA . GLN A 1 93 ? 0.489 -7.372 -3.765 1.00 90.06 93 GLN A CA 1
ATOM 746 C C . GLN A 1 93 ? 0.595 -8.110 -5.096 1.00 90.06 93 GLN A C 1
ATOM 748 O O . GLN A 1 93 ? 1.584 -8.794 -5.363 1.00 90.06 93 GLN A O 1
ATOM 753 N N . VAL A 1 94 ? -0.386 -7.905 -5.968 1.00 91.06 94 VAL A N 1
ATOM 754 C CA . VAL A 1 94 ? -0.375 -8.428 -7.333 1.00 91.06 94 VAL A CA 1
ATOM 755 C C . VAL A 1 94 ? -0.094 -7.278 -8.306 1.00 91.06 94 VAL A C 1
ATOM 757 O O . VAL A 1 94 ? -0.820 -6.284 -8.288 1.00 91.06 94 VAL A O 1
ATOM 760 N N . PRO A 1 95 ? 0.944 -7.370 -9.163 1.00 88.31 95 PRO A N 1
ATOM 761 C CA . PRO A 1 95 ? 1.229 -6.342 -10.157 1.00 88.31 95 PRO A CA 1
ATOM 762 C C . PRO A 1 95 ? 0.017 -6.047 -11.041 1.00 88.31 95 PRO A C 1
ATOM 764 O O . PRO A 1 95 ? -0.595 -6.954 -11.608 1.00 88.31 95 PRO A O 1
ATOM 767 N N . THR A 1 96 ? -0.303 -4.765 -11.181 1.00 89.00 96 THR A N 1
ATOM 768 C CA . THR A 1 96 ? -1.392 -4.312 -12.051 1.00 89.00 96 THR A CA 1
ATOM 769 C C . THR A 1 96 ? -0.943 -4.255 -13.513 1.00 89.00 96 THR A C 1
ATOM 771 O O . THR A 1 96 ? 0.250 -4.258 -13.819 1.00 89.00 96 THR A O 1
ATOM 774 N N . GLN A 1 97 ? -1.893 -4.141 -14.444 1.00 88.56 97 GLN A N 1
ATOM 775 C CA . GLN A 1 97 ? -1.572 -3.936 -15.861 1.00 88.56 97 GLN A CA 1
ATOM 776 C C . GLN A 1 97 ? -0.734 -2.661 -16.085 1.00 88.56 97 GLN A C 1
ATOM 778 O O . GLN A 1 97 ? 0.245 -2.698 -16.829 1.00 88.56 97 GLN A O 1
ATOM 783 N N . GLU A 1 98 ? -1.060 -1.572 -15.378 1.00 86.25 98 GLU A N 1
ATOM 784 C CA . GLU A 1 98 ? -0.296 -0.314 -15.390 1.00 86.25 98 GLU A CA 1
ATOM 785 C C . GLU A 1 98 ? 1.162 -0.535 -14.936 1.00 86.25 98 GLU A C 1
ATOM 787 O O . GLU A 1 98 ? 2.098 0.036 -15.503 1.00 86.25 98 GLU A O 1
ATOM 792 N N . ASP A 1 99 ? 1.384 -1.398 -13.937 1.00 86.88 99 ASP A N 1
ATOM 793 C CA . ASP A 1 99 ? 2.730 -1.748 -13.471 1.00 86.88 99 ASP A CA 1
ATOM 794 C C . ASP A 1 99 ? 3.522 -2.524 -14.526 1.00 86.88 99 ASP A C 1
ATOM 796 O O . ASP A 1 99 ? 4.708 -2.255 -14.734 1.00 86.88 99 ASP A O 1
ATOM 800 N N . LEU A 1 100 ? 2.872 -3.474 -15.203 1.00 89.94 100 LEU A N 1
ATOM 801 C CA . LEU A 1 100 ? 3.497 -4.279 -16.252 1.00 89.94 100 LEU A CA 1
ATOM 802 C C . LEU A 1 100 ? 3.884 -3.424 -17.465 1.00 89.94 100 LEU A C 1
ATOM 804 O O . LEU A 1 100 ? 4.942 -3.640 -18.058 1.00 89.94 100 LEU A O 1
ATOM 808 N N . GLU A 1 101 ? 3.054 -2.454 -17.841 1.00 90.69 101 GLU A N 1
ATOM 809 C CA . GLU A 1 101 ? 3.340 -1.518 -18.933 1.00 90.69 101 GLU A CA 1
ATOM 810 C C . GLU A 1 101 ? 4.520 -0.612 -18.595 1.00 90.69 101 GLU A C 1
ATOM 812 O O . GLU A 1 101 ? 5.488 -0.561 -19.357 1.00 90.69 101 GLU A O 1
ATOM 817 N N . ARG A 1 102 ? 4.518 -0.011 -17.402 1.00 86.44 102 ARG A N 1
ATOM 818 C CA . ARG A 1 102 ? 5.644 0.798 -16.923 1.00 86.44 102 ARG A CA 1
ATOM 819 C C . ARG A 1 102 ? 6.939 -0.011 -16.856 1.00 86.44 102 ARG A C 1
ATOM 821 O O . ARG A 1 102 ? 8.001 0.488 -17.220 1.00 86.44 102 ARG A O 1
ATOM 828 N N . ALA A 1 103 ? 6.876 -1.268 -16.416 1.00 88.56 103 ALA A N 1
ATOM 829 C CA . ALA A 1 103 ? 8.044 -2.144 -16.385 1.00 88.56 103 ALA A CA 1
ATOM 830 C C . ALA A 1 103 ? 8.612 -2.386 -17.794 1.00 88.56 103 ALA A C 1
ATOM 832 O O . ALA A 1 103 ? 9.826 -2.301 -17.985 1.00 88.56 103 ALA A O 1
ATOM 833 N N . LYS A 1 104 ? 7.751 -2.612 -18.795 1.00 91.88 104 LYS A N 1
ATOM 834 C CA . LYS A 1 104 ? 8.164 -2.757 -20.202 1.00 91.88 104 LYS A CA 1
ATOM 835 C C . LYS A 1 104 ? 8.770 -1.472 -20.761 1.00 91.88 104 LYS A C 1
ATOM 837 O O . LYS A 1 104 ? 9.771 -1.533 -21.477 1.00 91.88 104 LYS A O 1
ATOM 842 N N . GLU A 1 105 ? 8.187 -0.317 -20.452 1.00 91.31 105 GLU A N 1
ATOM 843 C CA . GLU A 1 105 ? 8.719 0.988 -20.861 1.00 91.31 105 GLU A CA 1
ATOM 844 C C . GLU A 1 105 ? 10.091 1.248 -20.248 1.00 91.31 105 GLU A C 1
ATOM 846 O O . GLU A 1 105 ? 11.023 1.608 -20.967 1.00 91.31 105 GLU A O 1
ATOM 851 N N . ASN A 1 106 ? 10.244 0.980 -18.952 1.00 89.69 106 ASN A N 1
ATOM 852 C CA . ASN A 1 106 ? 11.515 1.100 -18.246 1.00 89.69 106 ASN A CA 1
ATOM 853 C C . ASN A 1 106 ? 12.572 0.152 -18.821 1.00 89.69 106 ASN A C 1
ATOM 855 O O . ASN A 1 106 ? 13.715 0.556 -19.026 1.00 89.69 106 ASN A O 1
ATOM 859 N N . GLU A 1 107 ? 12.204 -1.089 -19.141 1.00 91.50 107 GLU A N 1
ATOM 860 C CA . GLU A 1 107 ? 13.109 -2.050 -19.775 1.00 91.50 107 GLU A CA 1
ATOM 861 C C . GLU A 1 107 ? 13.521 -1.583 -21.181 1.00 91.50 107 GLU A C 1
ATOM 863 O O . GLU A 1 107 ? 14.691 -1.663 -21.560 1.00 91.50 107 GLU A O 1
ATOM 868 N N . LYS A 1 108 ? 12.577 -1.052 -21.967 1.00 93.31 108 LYS A N 1
ATOM 869 C CA . LYS A 1 108 ? 12.852 -0.482 -23.292 1.00 93.31 108 LYS A CA 1
ATOM 870 C C . LYS A 1 108 ? 13.765 0.741 -23.198 1.00 93.31 108 LYS A C 1
ATOM 872 O O . LYS A 1 108 ? 14.718 0.833 -23.968 1.00 93.31 108 LYS A O 1
ATOM 877 N N . ALA A 1 109 ? 13.502 1.645 -22.260 1.00 91.50 109 ALA A N 1
ATOM 878 C CA . ALA A 1 109 ? 14.324 2.823 -22.012 1.00 91.50 109 ALA A CA 1
ATOM 879 C C . ALA A 1 109 ? 15.733 2.432 -21.549 1.00 91.50 109 ALA A C 1
ATOM 881 O O . ALA A 1 109 ? 16.714 2.965 -22.064 1.00 91.50 109 ALA A O 1
ATOM 882 N N . GLY A 1 110 ? 15.845 1.446 -20.654 1.00 91.94 110 GLY A N 1
ATOM 883 C CA . GLY A 1 110 ? 17.121 0.885 -20.217 1.00 91.94 110 GLY A CA 1
ATOM 884 C C . GLY A 1 110 ? 17.911 0.278 -21.375 1.00 91.94 110 GLY A C 1
ATOM 885 O O . GLY A 1 110 ? 19.092 0.579 -21.536 1.00 91.94 110 GLY A O 1
ATOM 886 N N . ARG A 1 111 ? 17.260 -0.502 -22.247 1.00 90.81 111 ARG A N 1
ATOM 887 C CA . ARG A 1 111 ? 17.892 -1.042 -23.463 1.00 90.81 111 ARG A CA 1
ATOM 888 C C . ARG A 1 111 ? 18.367 0.058 -24.412 1.00 90.81 111 ARG A C 1
ATOM 890 O O . ARG A 1 111 ? 19.514 0.018 -24.841 1.00 90.81 111 ARG A O 1
ATOM 897 N N . ALA A 1 112 ? 17.528 1.054 -24.691 1.00 91.75 112 ALA A N 1
ATOM 898 C CA . ALA A 1 112 ? 17.889 2.178 -25.555 1.00 91.75 112 ALA A CA 1
ATOM 899 C C . ALA A 1 112 ? 19.053 3.003 -24.979 1.00 91.75 112 ALA A C 1
ATOM 901 O O . ALA A 1 112 ? 19.929 3.455 -25.716 1.00 91.75 112 ALA A O 1
ATOM 902 N N . LEU A 1 113 ? 19.094 3.177 -23.654 1.00 89.25 113 LEU A N 1
ATOM 903 C CA . LEU A 1 113 ? 20.206 3.829 -22.970 1.00 89.25 113 LEU A CA 1
ATOM 904 C C . LEU A 1 113 ? 21.505 3.031 -23.135 1.00 89.25 113 LEU A C 1
ATOM 906 O O . LEU A 1 113 ? 22.529 3.614 -23.489 1.00 89.25 113 LEU A O 1
ATOM 910 N N . MET A 1 114 ? 21.456 1.712 -22.934 1.00 89.00 114 MET A N 1
ATOM 911 C CA . MET A 1 114 ? 22.613 0.827 -23.110 1.00 89.00 114 MET A CA 1
ATOM 912 C C . MET A 1 114 ? 23.116 0.819 -24.556 1.00 89.00 114 MET A C 1
ATOM 914 O O . MET A 1 114 ? 24.318 0.915 -24.785 1.00 89.00 114 MET A O 1
ATOM 918 N N . GLU A 1 115 ? 22.216 0.774 -25.537 1.00 90.25 115 GLU A N 1
ATOM 919 C CA . GLU A 1 115 ? 22.567 0.855 -26.959 1.00 90.25 115 GLU A CA 1
ATOM 920 C C . GLU A 1 11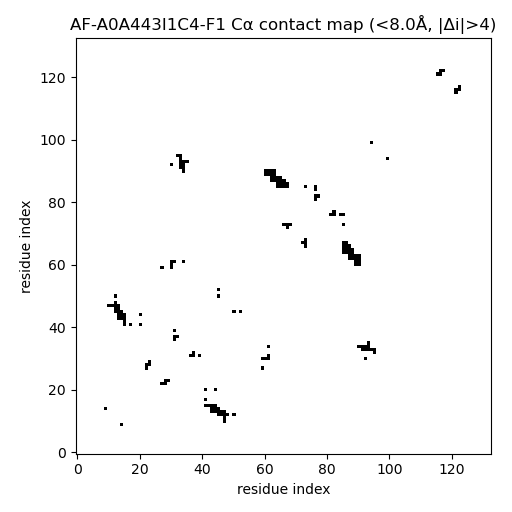5 ? 23.242 2.192 -27.296 1.00 90.25 115 GLU A C 1
ATOM 922 O O . GLU A 1 115 ? 24.279 2.226 -27.960 1.00 90.25 115 GLU A O 1
ATOM 927 N N . LYS A 1 116 ? 22.727 3.306 -26.760 1.00 86.06 116 LYS A N 1
ATOM 928 C CA . LYS A 1 116 ? 23.351 4.627 -26.914 1.00 86.06 116 LYS A CA 1
ATOM 929 C C . LYS A 1 116 ? 24.749 4.674 -26.292 1.00 86.06 116 LYS A C 1
ATOM 931 O O . LYS A 1 116 ? 25.657 5.238 -26.902 1.00 86.06 116 LYS A O 1
ATOM 936 N N . MET A 1 117 ? 24.934 4.065 -25.121 1.00 84.25 117 MET A N 1
ATOM 937 C CA . MET A 1 117 ? 26.241 3.955 -24.462 1.00 84.25 117 MET A CA 1
ATOM 938 C C . MET A 1 117 ? 27.228 3.066 -25.231 1.00 84.25 117 MET A C 1
ATOM 940 O O . MET A 1 117 ? 28.433 3.249 -25.117 1.00 84.25 117 MET A O 1
ATOM 944 N N . GLN A 1 118 ? 26.736 2.122 -26.031 1.00 84.25 118 GLN A N 1
ATOM 945 C CA . GLN A 1 118 ? 27.562 1.268 -26.888 1.00 84.25 118 GLN A CA 1
ATOM 946 C C . GLN A 1 118 ? 27.826 1.877 -28.273 1.00 84.25 118 GLN A C 1
ATOM 948 O O . GLN A 1 118 ? 28.578 1.306 -29.061 1.00 84.25 118 GLN A O 1
ATOM 953 N N . SER A 1 119 ? 27.227 3.030 -28.590 1.00 86.19 119 SER A N 1
ATOM 954 C CA . SER A 1 119 ? 27.430 3.674 -29.886 1.00 86.19 119 SER A CA 1
ATOM 955 C C . SER A 1 119 ? 28.882 4.161 -30.042 1.00 86.19 119 SER A C 1
ATOM 957 O O . SER A 1 119 ? 29.430 4.741 -29.099 1.00 86.19 119 SER A O 1
ATOM 959 N N . PRO A 1 120 ? 29.508 3.995 -31.227 1.00 79.62 120 PRO A N 1
ATOM 960 C CA . PRO A 1 120 ? 30.900 4.398 -31.449 1.00 79.62 120 PRO A CA 1
ATOM 961 C C . PRO A 1 120 ? 31.167 5.863 -31.088 1.00 79.62 120 PRO A C 1
ATOM 963 O O . PRO A 1 120 ? 32.143 6.165 -30.416 1.00 79.62 120 PRO A O 1
ATOM 966 N N . GLY A 1 121 ? 30.240 6.768 -31.425 1.00 83.62 121 GLY A N 1
ATOM 967 C CA . GLY A 1 121 ? 30.369 8.188 -31.092 1.00 83.62 121 GLY A CA 1
ATOM 968 C C . GLY A 1 121 ? 30.327 8.491 -29.588 1.00 83.62 121 GLY A C 1
ATOM 969 O O . GLY A 1 121 ? 30.994 9.421 -29.142 1.00 83.62 121 GLY A O 1
ATOM 970 N N . PHE A 1 122 ? 29.579 7.718 -28.791 1.00 78.94 122 PHE A N 1
ATOM 971 C CA . PHE A 1 122 ? 29.597 7.858 -27.332 1.00 78.94 122 PHE A CA 1
ATOM 972 C C . PHE A 1 122 ? 30.869 7.263 -26.724 1.00 78.94 122 PHE A C 1
ATOM 974 O O . PHE A 1 122 ? 31.442 7.874 -25.826 1.00 78.94 122 PHE A O 1
ATOM 981 N N . LEU A 1 123 ? 31.323 6.105 -27.212 1.00 78.50 123 LEU A N 1
ATOM 982 C CA . LEU A 1 123 ? 32.556 5.468 -26.746 1.00 78.50 123 LEU A CA 1
ATOM 983 C C . LEU A 1 123 ? 33.779 6.343 -27.041 1.00 78.50 123 LEU A C 1
ATOM 985 O O . LEU A 1 123 ? 34.586 6.573 -26.145 1.00 78.50 123 LEU A O 1
ATOM 989 N N . ASP A 1 124 ? 33.873 6.905 -28.245 1.00 82.44 124 ASP A N 1
ATOM 990 C CA . ASP A 1 124 ? 34.945 7.829 -28.625 1.00 82.44 124 ASP A CA 1
ATOM 991 C C . ASP A 1 124 ? 34.917 9.106 -27.771 1.00 82.44 124 ASP A C 1
ATOM 993 O O . ASP A 1 124 ? 35.953 9.548 -27.272 1.00 82.44 124 ASP A O 1
ATOM 997 N N . TRP A 1 125 ? 33.727 9.670 -27.522 1.00 83.50 125 TRP A N 1
ATOM 998 C CA . TRP A 1 125 ? 33.566 10.804 -26.610 1.00 83.50 125 TRP A CA 1
ATOM 999 C C . TRP A 1 125 ? 34.000 10.451 -25.180 1.00 83.50 125 TRP A C 1
ATOM 1001 O O . TRP A 1 125 ? 34.797 11.181 -24.593 1.00 83.50 125 TRP A O 1
ATOM 1011 N N . ALA A 1 126 ? 33.543 9.323 -24.633 1.00 79.75 126 ALA A N 1
ATOM 1012 C CA . ALA A 1 126 ? 33.860 8.880 -23.276 1.00 79.75 126 ALA A CA 1
ATOM 1013 C C . ALA A 1 126 ? 35.355 8.569 -23.087 1.00 79.75 126 ALA A C 1
ATOM 1015 O O . ALA A 1 126 ? 35.907 8.887 -22.035 1.00 79.75 126 ALA A O 1
ATOM 1016 N N . MET A 1 127 ? 36.020 8.004 -24.101 1.00 81.06 127 MET A N 1
ATOM 1017 C CA . MET A 1 127 ? 37.471 7.765 -24.109 1.00 81.06 127 MET A CA 1
ATOM 1018 C C . MET A 1 127 ? 38.288 9.054 -24.280 1.00 81.06 127 MET A C 1
ATOM 1020 O O . MET A 1 127 ? 39.447 9.094 -23.879 1.00 81.06 127 MET A O 1
ATOM 1024 N N . SER A 1 128 ? 37.701 10.106 -24.864 1.00 80.56 128 SER A N 1
ATOM 1025 C CA . SER A 1 128 ? 38.337 11.425 -24.998 1.00 80.56 128 SER A CA 1
ATOM 1026 C C . SER A 1 128 ? 38.232 12.302 -23.742 1.00 80.56 128 SER A C 1
ATOM 1028 O O . SER A 1 128 ? 38.911 13.325 -23.656 1.00 80.56 128 SER A O 1
ATOM 1030 N N . GLN A 1 129 ? 37.378 11.933 -22.779 1.00 78.81 129 GLN A N 1
ATOM 1031 C CA . GLN A 1 129 ? 37.299 12.618 -21.489 1.00 78.81 129 GLN A CA 1
ATOM 1032 C C . GLN A 1 129 ? 38.459 12.157 -20.595 1.00 78.81 129 GLN A C 1
ATOM 1034 O O . GLN A 1 129 ? 38.660 10.960 -20.402 1.00 78.81 129 GLN A O 1
ATOM 1039 N N . ASP A 1 130 ? 39.214 13.100 -20.027 1.00 72.12 130 ASP A N 1
ATOM 1040 C CA . ASP A 1 130 ? 40.207 12.787 -18.997 1.00 72.12 130 ASP A CA 1
ATOM 1041 C C . ASP A 1 130 ? 39.495 12.647 -17.647 1.00 72.12 130 ASP A C 1
ATOM 1043 O O . ASP A 1 130 ? 39.002 13.621 -17.072 1.00 72.12 130 ASP A O 1
ATOM 1047 N N . TRP A 1 131 ? 39.392 11.408 -17.172 1.00 71.81 131 TRP A N 1
ATOM 1048 C CA . TRP A 1 131 ? 38.702 11.060 -15.928 1.00 71.81 131 TRP A CA 1
ATOM 1049 C C . TRP A 1 131 ? 39.602 11.193 -14.691 1.00 71.81 131 TRP A C 1
ATOM 1051 O O . TRP A 1 131 ? 39.164 10.894 -13.581 1.00 71.81 131 TRP A O 1
ATOM 1061 N N . SER A 1 132 ? 40.847 11.648 -14.862 1.00 69.75 132 SER A N 1
ATOM 1062 C CA . SER A 1 132 ? 41.804 11.842 -13.773 1.00 69.75 132 SER A CA 1
ATOM 1063 C C . SER A 1 132 ? 41.579 13.196 -13.085 1.00 69.75 132 SER A C 1
ATOM 1065 O O . SER A 1 132 ? 42.141 14.217 -13.485 1.00 69.75 132 SER A O 1
ATOM 1067 N N . LYS A 1 133 ? 40.763 13.213 -12.029 1.00 54.41 133 LYS A N 1
ATOM 1068 C CA . LYS A 1 133 ? 40.781 14.255 -10.990 1.00 54.41 133 LYS A CA 1
ATOM 1069 C C . LYS A 1 133 ? 40.869 13.626 -9.612 1.00 54.41 133 LYS A C 1
ATOM 1071 O O . LYS A 1 133 ? 40.162 12.620 -9.391 1.00 54.41 133 LYS A O 1
#

Sequence (133 aa):
MSHSLSPEEIPEGWTTDPDYIDFLDGEWGRIAKRCGLENPIPIMHTTPESGEIQGGQMTFDIYEIIRPTTLDGILKKIRDKKERLIKTRELEQVPTQEDLERAKENEKAGRALMEKMQSPGFLDWAMSQDWSK